Protein AF-A0A177QQ74-F1 (afdb_monomer_lite)

Secondary structure (DSSP, 8-state):
-HHHHHHHHHHHHHHHHHHHHHHHHHHHHHHHHHHHHHHHHHHHHHT------EEE-TT--EEEGGG--

Sequence (69 aa):
MNHELYRNARMQSDFFCEQFHKMLRRLIVTLAIILLLILSIIYMVLFEPGRDYYCTTTTGKIIPMGVIT

Structure (mmCIF, N/CA/C/O backbone):
data_AF-A0A177QQ74-F1
#
_entry.id   AF-A0A177QQ74-F1
#
loop_
_atom_site.group_PDB
_atom_site.id
_atom_site.type_symbol
_atom_site.label_atom_id
_atom_site.label_alt_id
_atom_site.label_comp_id
_atom_site.label_asym_id
_atom_site.label_entity_id
_atom_site.label_seq_id
_atom_site.pdbx_PDB_ins_code
_atom_site.Cartn_x
_atom_site.Cartn_y
_atom_site.Cartn_z
_atom_site.occupancy
_atom_site.B_iso_or_equiv
_atom_site.auth_seq_id
_atom_site.auth_comp_id
_atom_site.auth_asym_id
_atom_site.auth_atom_id
_atom_site.pdbx_PDB_model_num
ATOM 1 N N . MET A 1 1 ? 35.588 -4.121 -35.946 1.00 59.03 1 MET A N 1
ATOM 2 C CA . MET A 1 1 ? 35.732 -4.147 -34.473 1.00 59.03 1 MET A CA 1
ATOM 3 C C . MET A 1 1 ? 34.805 -3.169 -33.736 1.00 59.03 1 MET A C 1
ATOM 5 O O . MET A 1 1 ? 34.440 -3.464 -32.612 1.00 59.03 1 MET A O 1
ATOM 9 N N . ASN A 1 2 ? 34.346 -2.064 -34.349 1.00 59.22 2 ASN A N 1
ATOM 10 C CA . ASN A 1 2 ? 33.468 -1.089 -33.670 1.00 59.22 2 ASN A CA 1
ATOM 11 C C . ASN A 1 2 ? 31.980 -1.493 -33.588 1.00 59.22 2 ASN A C 1
ATOM 13 O O . ASN A 1 2 ? 31.289 -1.061 -32.674 1.00 59.22 2 ASN A O 1
ATOM 17 N N . HIS A 1 3 ? 31.477 -2.344 -34.490 1.00 58.50 3 HIS A N 1
ATOM 18 C CA . HIS A 1 3 ? 30.062 -2.758 -34.488 1.00 58.50 3 HIS A CA 1
ATOM 19 C C . HIS A 1 3 ? 29.666 -3.656 -33.300 1.00 58.50 3 HIS A C 1
ATOM 21 O O . HIS A 1 3 ? 28.512 -3.632 -32.876 1.00 58.50 3 HIS A O 1
ATOM 27 N N . GLU A 1 4 ? 30.616 -4.404 -32.737 1.00 63.06 4 GLU A N 1
ATOM 28 C CA . GLU A 1 4 ? 30.409 -5.297 -31.585 1.00 63.06 4 GLU A CA 1
ATOM 29 C C . GLU A 1 4 ? 30.067 -4.502 -30.308 1.00 63.06 4 GLU A C 1
ATOM 31 O O . GLU A 1 4 ? 29.162 -4.860 -29.554 1.00 63.06 4 GLU A O 1
ATOM 36 N N . LEU A 1 5 ? 30.734 -3.360 -30.105 1.00 65.06 5 LEU A N 1
ATOM 37 C CA . LEU A 1 5 ? 30.569 -2.506 -28.923 1.00 65.06 5 LEU A CA 1
ATOM 38 C C . LEU A 1 5 ? 29.180 -1.860 -28.862 1.00 65.06 5 LEU A C 1
ATOM 40 O O . LEU A 1 5 ? 28.538 -1.871 -27.813 1.00 65.06 5 LEU A O 1
ATOM 44 N N . TYR A 1 6 ? 28.682 -1.357 -29.996 1.00 64.75 6 TYR A N 1
ATOM 4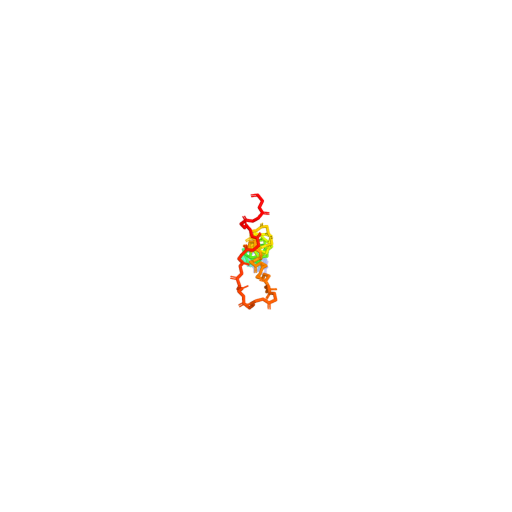5 C CA . TYR A 1 6 ? 27.337 -0.776 -30.069 1.00 64.75 6 TYR A CA 1
ATOM 46 C C . TYR A 1 6 ? 26.245 -1.807 -29.788 1.00 64.75 6 TYR A C 1
ATOM 48 O O . TYR A 1 6 ? 25.230 -1.482 -29.171 1.00 64.75 6 TYR A O 1
ATOM 56 N N . ARG A 1 7 ? 26.448 -3.055 -30.216 1.00 63.38 7 ARG A N 1
ATOM 57 C CA . ARG A 1 7 ? 25.474 -4.129 -30.021 1.00 63.38 7 ARG A CA 1
ATOM 58 C C . ARG A 1 7 ? 25.395 -4.551 -28.552 1.00 63.38 7 ARG A C 1
ATOM 60 O O . ARG A 1 7 ? 24.294 -4.682 -28.022 1.00 63.38 7 ARG A O 1
ATOM 67 N N . ASN A 1 8 ? 26.543 -4.649 -27.884 1.00 67.19 8 ASN A N 1
ATOM 68 C CA . ASN A 1 8 ? 26.623 -4.973 -26.458 1.00 67.19 8 ASN A CA 1
ATOM 69 C C . ASN A 1 8 ? 26.068 -3.848 -25.570 1.00 67.19 8 ASN A C 1
ATOM 71 O O . ASN A 1 8 ? 25.336 -4.125 -24.620 1.00 67.19 8 ASN A O 1
ATOM 75 N N . ALA A 1 9 ? 26.338 -2.583 -25.910 1.00 65.31 9 ALA A N 1
ATOM 76 C CA . ALA A 1 9 ? 25.797 -1.433 -25.184 1.00 65.31 9 ALA A CA 1
ATOM 77 C C . ALA A 1 9 ? 24.260 -1.353 -25.268 1.00 65.31 9 ALA A C 1
ATOM 79 O O . ALA A 1 9 ? 23.594 -1.066 -24.274 1.00 65.31 9 ALA A O 1
ATOM 80 N N . ARG A 1 10 ? 23.680 -1.664 -26.436 1.00 65.06 10 ARG A N 1
ATOM 81 C CA . ARG A 1 10 ? 22.219 -1.708 -26.617 1.00 65.06 10 ARG A CA 1
ATOM 82 C C . ARG A 1 10 ? 21.576 -2.837 -25.816 1.00 65.06 10 ARG A C 1
ATOM 84 O O . ARG A 1 10 ? 20.586 -2.603 -25.132 1.00 65.06 10 ARG A O 1
ATOM 91 N N . MET A 1 11 ? 22.180 -4.027 -25.844 1.00 66.62 11 MET A N 1
ATOM 92 C CA . MET A 1 11 ? 21.699 -5.174 -25.071 1.00 66.62 11 MET A CA 1
ATOM 93 C C . MET A 1 11 ? 21.712 -4.901 -23.564 1.00 66.62 11 MET A C 1
ATOM 95 O O . MET A 1 11 ? 20.745 -5.238 -22.892 1.00 66.62 11 MET A O 1
ATOM 99 N N . GLN A 1 12 ? 22.748 -4.247 -23.025 1.00 65.19 12 GLN A N 1
ATOM 100 C CA . GLN A 1 12 ? 22.780 -3.878 -21.603 1.00 65.19 12 GLN A CA 1
ATOM 101 C C . GLN A 1 12 ? 21.702 -2.858 -21.222 1.00 65.19 12 GLN A C 1
ATOM 103 O O . GLN A 1 12 ? 21.091 -2.999 -20.164 1.00 65.19 12 GLN A O 1
ATOM 108 N N . SER A 1 13 ? 21.451 -1.856 -22.067 1.00 63.09 13 SER A N 1
ATOM 109 C CA . SER A 1 13 ? 20.419 -0.844 -21.813 1.00 63.09 13 SER A CA 1
ATOM 110 C C . SER A 1 13 ? 19.011 -1.449 -21.786 1.00 63.09 13 SER A C 1
ATOM 112 O O . SER A 1 13 ? 18.232 -1.139 -20.884 1.00 63.09 13 SER A O 1
ATOM 114 N N . ASP A 1 14 ? 18.693 -2.335 -22.733 1.00 67.50 14 ASP A N 1
ATOM 115 C CA . ASP A 1 14 ? 17.390 -3.011 -22.784 1.00 67.50 14 ASP A CA 1
ATOM 116 C C . ASP A 1 14 ? 17.203 -3.960 -21.591 1.00 67.50 14 ASP A C 1
ATOM 118 O O . ASP A 1 14 ? 16.151 -3.958 -20.947 1.00 67.50 14 ASP A O 1
ATOM 122 N N . PHE A 1 15 ? 18.256 -4.693 -21.215 1.00 65.31 15 PHE A N 1
ATOM 123 C CA . PHE A 1 15 ? 18.228 -5.594 -20.062 1.00 65.31 15 PHE A CA 1
ATOM 124 C C . PHE A 1 15 ? 17.999 -4.844 -18.742 1.00 65.31 15 PHE A C 1
ATOM 126 O O . PHE A 1 15 ? 17.216 -5.279 -17.893 1.00 65.31 15 PHE A O 1
ATOM 133 N N . PHE A 1 16 ? 18.639 -3.681 -18.579 1.00 65.31 16 PHE A N 1
ATOM 134 C CA . PHE A 1 16 ? 18.419 -2.811 -17.425 1.00 65.31 16 PHE A CA 1
ATOM 135 C C . PHE A 1 16 ? 16.971 -2.321 -17.364 1.00 65.31 16 PHE A C 1
ATOM 137 O O . PHE A 1 16 ? 16.350 -2.362 -16.301 1.00 65.31 16 PHE A O 1
ATOM 144 N N . CYS A 1 17 ? 16.408 -1.902 -18.496 1.00 69.31 17 CYS A N 1
ATOM 145 C CA . CYS A 1 17 ? 15.053 -1.370 -18.557 1.00 69.31 17 CYS A CA 1
ATOM 146 C C . CYS A 1 17 ? 14.003 -2.424 -18.159 1.00 69.31 17 CYS A C 1
ATOM 148 O O . CYS A 1 17 ? 13.126 -2.150 -17.335 1.00 69.31 17 CYS A O 1
ATOM 150 N N . GLU A 1 18 ? 14.114 -3.656 -18.660 1.00 74.00 18 GLU A N 1
ATOM 151 C CA . GLU A 1 18 ? 13.197 -4.746 -18.293 1.00 74.00 18 GLU A CA 1
ATOM 152 C C . GLU A 1 18 ? 13.303 -5.134 -16.813 1.00 74.00 18 GLU A C 1
ATOM 154 O O . GLU A 1 18 ? 12.290 -5.335 -16.128 1.00 74.00 18 GLU A O 1
ATOM 159 N N . GLN A 1 19 ? 14.526 -5.204 -16.283 1.00 73.75 19 GLN A N 1
ATOM 160 C CA . GLN A 1 19 ? 14.753 -5.562 -14.888 1.00 73.75 19 GLN A CA 1
ATOM 161 C C . GLN A 1 19 ? 14.218 -4.485 -13.934 1.00 73.75 19 GLN A C 1
ATOM 163 O O . GLN A 1 19 ? 13.621 -4.820 -12.903 1.00 73.75 19 GLN A O 1
ATOM 168 N N . PHE A 1 20 ? 14.338 -3.209 -14.311 1.00 77.38 20 PHE A N 1
ATOM 169 C CA . PHE A 1 20 ? 13.763 -2.086 -13.576 1.00 77.38 20 PHE A CA 1
ATOM 170 C C . PHE A 1 20 ? 12.240 -2.178 -13.484 1.00 77.38 20 PHE A C 1
ATOM 172 O O . PHE A 1 20 ? 11.702 -2.054 -12.388 1.00 77.38 20 PHE A O 1
ATOM 179 N N . HIS A 1 21 ? 11.529 -2.483 -14.573 1.00 80.25 21 HIS A N 1
ATOM 180 C CA . HIS A 1 21 ? 10.066 -2.628 -14.535 1.00 80.25 21 HIS A CA 1
ATOM 181 C C . HIS A 1 21 ? 9.616 -3.780 -13.629 1.00 80.25 21 HIS A C 1
ATOM 183 O O . HIS A 1 21 ? 8.628 -3.666 -12.897 1.00 80.25 21 HIS A O 1
ATOM 189 N N . LYS A 1 22 ? 10.359 -4.892 -13.632 1.00 82.94 22 LYS A N 1
ATOM 190 C CA . LYS A 1 22 ? 10.073 -6.042 -12.767 1.00 82.94 22 LYS A CA 1
ATOM 191 C C . LYS A 1 22 ? 10.319 -5.719 -11.293 1.00 82.94 22 LYS A C 1
ATOM 193 O O . LYS A 1 22 ? 9.517 -6.121 -10.447 1.00 82.94 22 LYS A O 1
ATOM 198 N N . MET A 1 23 ? 11.386 -4.982 -10.980 1.00 83.44 23 MET A N 1
ATOM 199 C CA . MET A 1 23 ? 11.634 -4.480 -9.626 1.00 83.44 23 MET A CA 1
ATOM 200 C C . MET A 1 23 ? 10.579 -3.462 -9.196 1.00 83.44 23 MET A C 1
ATOM 202 O O . MET A 1 23 ? 10.042 -3.588 -8.101 1.00 83.44 23 MET A O 1
ATOM 206 N N . LEU A 1 24 ? 10.221 -2.518 -10.065 1.00 87.62 24 LEU A N 1
ATOM 207 C CA . LEU A 1 24 ? 9.229 -1.485 -9.783 1.00 87.62 24 LEU A CA 1
ATOM 208 C C . LEU A 1 24 ? 7.859 -2.102 -9.485 1.00 87.62 24 LEU A C 1
ATOM 210 O O . LEU A 1 24 ? 7.215 -1.734 -8.507 1.00 87.62 24 LEU A O 1
ATOM 214 N N . ARG A 1 25 ? 7.445 -3.122 -10.250 1.00 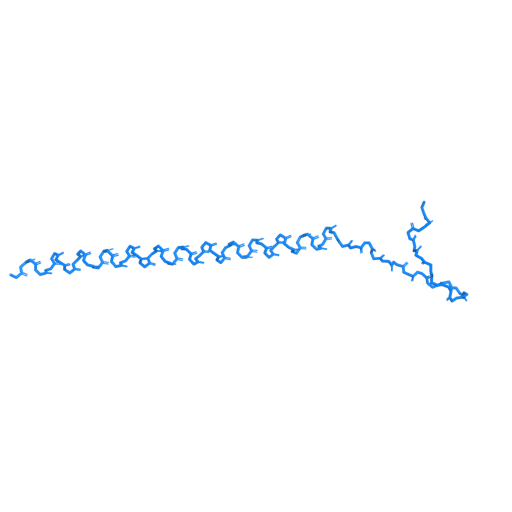89.69 25 ARG A N 1
ATOM 215 C CA . ARG A 1 25 ? 6.210 -3.868 -9.970 1.00 89.69 25 ARG A CA 1
ATOM 216 C C . ARG A 1 25 ? 6.261 -4.550 -8.602 1.00 89.69 25 ARG A C 1
ATOM 218 O O . ARG A 1 25 ? 5.288 -4.472 -7.863 1.00 89.69 25 ARG A O 1
ATOM 225 N N . ARG A 1 26 ? 7.379 -5.191 -8.243 1.00 92.25 26 ARG A N 1
ATOM 226 C CA . ARG A 1 26 ? 7.545 -5.805 -6.912 1.00 92.25 26 ARG A CA 1
ATOM 227 C C . ARG A 1 26 ?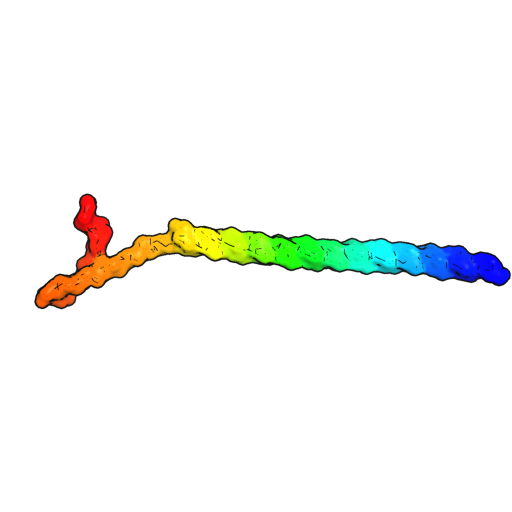 7.484 -4.761 -5.801 1.00 92.25 26 ARG A C 1
ATOM 229 O O . ARG A 1 26 ? 6.810 -4.994 -4.808 1.00 92.25 26 ARG A O 1
ATOM 236 N N . LEU A 1 27 ? 8.126 -3.610 -5.994 1.00 91.94 27 LEU A N 1
ATOM 237 C CA . LEU A 1 27 ? 8.105 -2.499 -5.047 1.00 91.94 27 LEU A CA 1
ATOM 238 C C . LEU A 1 27 ? 6.674 -1.991 -4.818 1.00 91.94 27 LEU A C 1
ATOM 240 O O . LEU A 1 27 ? 6.250 -1.861 -3.674 1.00 91.94 27 LEU A O 1
ATOM 244 N N . ILE A 1 28 ? 5.917 -1.772 -5.897 1.00 93.94 28 ILE A N 1
ATOM 245 C CA . ILE A 1 28 ? 4.518 -1.327 -5.837 1.00 93.94 28 ILE A CA 1
ATOM 246 C C . ILE A 1 28 ? 3.647 -2.355 -5.109 1.00 93.94 28 ILE A C 1
ATOM 248 O O . ILE A 1 28 ? 2.844 -1.977 -4.262 1.00 93.94 28 ILE A O 1
ATOM 252 N N . VAL A 1 29 ? 3.819 -3.649 -5.398 1.00 95.88 29 VAL A N 1
ATOM 253 C CA . VAL A 1 29 ? 3.077 -4.725 -4.720 1.00 95.88 29 VAL A CA 1
ATOM 254 C C . VAL A 1 29 ? 3.386 -4.736 -3.223 1.00 95.88 29 VAL A C 1
ATOM 256 O O . VAL A 1 29 ? 2.462 -4.771 -2.415 1.00 95.88 29 VAL A O 1
ATOM 259 N N . THR A 1 30 ? 4.660 -4.649 -2.835 1.00 94.94 30 THR A N 1
ATOM 260 C CA . THR A 1 30 ? 5.054 -4.585 -1.421 1.00 94.94 30 THR A CA 1
ATOM 261 C C . THR A 1 30 ? 4.468 -3.354 -0.732 1.00 94.94 30 THR A C 1
ATOM 263 O O . THR A 1 30 ? 3.929 -3.468 0.366 1.00 94.94 30 THR A O 1
ATOM 266 N N . LEU A 1 31 ? 4.518 -2.189 -1.381 1.00 96.19 31 LEU A N 1
ATOM 267 C CA . LEU A 1 31 ? 3.940 -0.954 -0.853 1.00 96.19 31 LEU A CA 1
ATOM 268 C C . LEU A 1 31 ? 2.423 -1.088 -0.649 1.00 96.19 31 LEU A C 1
ATOM 270 O O . LEU A 1 31 ? 1.905 -0.697 0.395 1.00 96.19 31 LEU A O 1
ATOM 274 N N . ALA A 1 32 ? 1.722 -1.688 -1.613 1.00 96.56 32 ALA A N 1
ATOM 275 C CA . ALA A 1 32 ? 0.288 -1.940 -1.523 1.00 96.56 32 ALA A CA 1
ATOM 27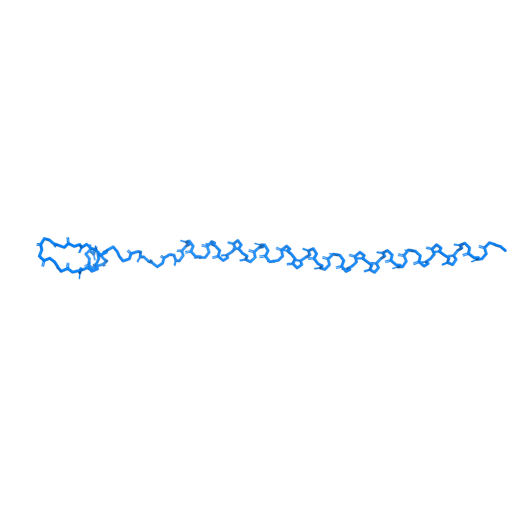6 C C . ALA A 1 32 ? -0.058 -2.886 -0.362 1.00 96.56 32 ALA A C 1
ATOM 278 O O . ALA A 1 32 ? -1.014 -2.628 0.365 1.00 96.56 32 ALA A O 1
ATOM 279 N N . ILE A 1 33 ? 0.736 -3.941 -0.142 1.00 97.31 33 ILE A N 1
ATOM 280 C CA . ILE A 1 33 ? 0.553 -4.868 0.987 1.00 97.31 33 ILE A CA 1
ATOM 281 C C . ILE A 1 33 ? 0.715 -4.138 2.323 1.00 97.31 33 ILE A C 1
ATOM 283 O O . ILE A 1 33 ? -0.130 -4.291 3.200 1.00 97.31 33 ILE A O 1
ATOM 287 N N . ILE A 1 34 ? 1.764 -3.323 2.476 1.00 96.81 34 ILE A N 1
ATOM 288 C CA . ILE A 1 34 ? 1.996 -2.544 3.703 1.00 96.81 34 ILE A CA 1
ATOM 289 C C . ILE A 1 34 ? 0.810 -1.611 3.972 1.00 96.81 34 ILE A C 1
ATOM 291 O O . ILE A 1 34 ? 0.313 -1.551 5.094 1.00 96.81 34 ILE A O 1
ATOM 295 N N . LEU A 1 35 ? 0.320 -0.922 2.939 1.00 96.94 35 LEU A N 1
ATOM 296 C CA . LEU A 1 35 ? -0.808 -0.003 3.055 1.00 96.94 35 LEU A CA 1
ATOM 297 C C . LEU A 1 35 ? -2.100 -0.730 3.456 1.00 96.94 35 LEU A C 1
ATOM 299 O O . LEU A 1 35 ? -2.799 -0.279 4.362 1.00 96.94 35 LEU A O 1
ATOM 303 N N . LEU A 1 36 ? -2.393 -1.878 2.838 1.00 97.19 36 LEU A N 1
ATOM 304 C CA . LEU A 1 36 ? -3.532 -2.721 3.212 1.00 97.19 36 LEU A CA 1
ATOM 305 C C . LEU A 1 36 ? -3.440 -3.198 4.663 1.00 97.19 36 LEU A C 1
ATOM 307 O O . LEU A 1 36 ? -4.444 -3.199 5.371 1.00 97.19 36 LEU A O 1
ATOM 311 N N . LEU A 1 37 ? -2.243 -3.570 5.118 1.00 97.00 37 LEU A N 1
ATOM 312 C CA . LEU A 1 37 ? -2.026 -4.045 6.481 1.00 97.00 37 LEU A CA 1
ATOM 313 C C . LEU A 1 37 ? -2.297 -2.936 7.506 1.00 97.00 37 LEU A C 1
ATOM 315 O O . LEU A 1 37 ? -2.979 -3.169 8.501 1.00 97.00 37 LEU A O 1
ATOM 319 N N . ILE A 1 38 ? -1.841 -1.713 7.223 1.00 96.12 38 ILE A N 1
ATOM 320 C CA . ILE A 1 38 ? -2.127 -0.532 8.049 1.00 96.12 38 ILE A CA 1
ATOM 321 C C . ILE A 1 38 ? -3.635 -0.267 8.102 1.00 96.12 38 ILE A C 1
ATOM 323 O O . ILE A 1 38 ? -4.189 -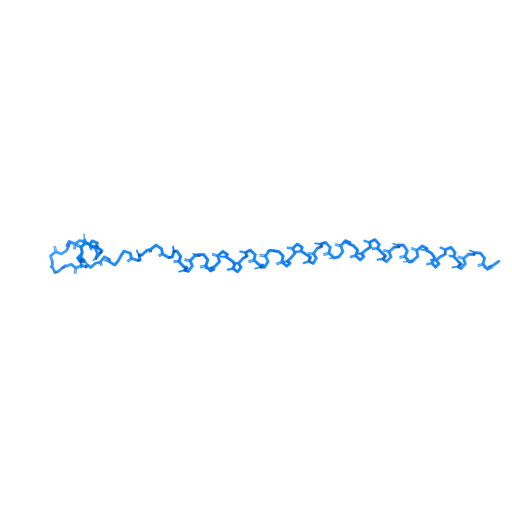0.134 9.191 1.00 96.12 38 ILE A O 1
ATOM 327 N N . LEU A 1 39 ? -4.314 -0.236 6.951 1.00 96.19 39 LEU A N 1
ATOM 328 C CA . LEU A 1 39 ? -5.765 -0.025 6.897 1.00 96.19 39 LEU A CA 1
ATOM 329 C C . LEU A 1 39 ? -6.535 -1.106 7.659 1.00 96.19 39 LEU A C 1
ATOM 331 O O . LEU A 1 39 ? -7.497 -0.789 8.352 1.00 96.19 39 LEU A O 1
ATOM 335 N N . SER A 1 40 ? -6.099 -2.363 7.573 1.00 94.56 40 SER A N 1
ATOM 336 C CA . SER A 1 40 ? -6.711 -3.472 8.305 1.00 94.56 40 SER A CA 1
ATOM 337 C C . SER A 1 40 ? -6.583 -3.303 9.816 1.00 94.56 40 SER A C 1
ATOM 339 O O . SER A 1 40 ? -7.546 -3.557 10.535 1.00 94.56 40 SER A O 1
ATOM 341 N N . ILE A 1 41 ? -5.417 -2.875 10.309 1.00 92.75 41 ILE A N 1
ATOM 342 C CA . ILE A 1 41 ? -5.207 -2.618 11.740 1.00 92.75 41 ILE A CA 1
ATOM 343 C C . ILE A 1 41 ? -6.078 -1.447 12.190 1.00 92.75 41 ILE A C 1
ATOM 345 O O . ILE A 1 41 ? -6.770 -1.553 13.195 1.00 92.75 41 ILE A O 1
ATOM 349 N N . ILE A 1 42 ? -6.091 -0.353 11.424 1.00 93.19 42 ILE A N 1
ATOM 350 C CA . ILE A 1 42 ? -6.938 0.812 11.699 1.00 93.19 42 ILE A CA 1
ATOM 351 C C . ILE A 1 42 ? -8.406 0.388 11.772 1.00 93.19 42 ILE A C 1
ATOM 353 O O . ILE A 1 42 ? -9.085 0.721 12.736 1.00 93.19 42 ILE A O 1
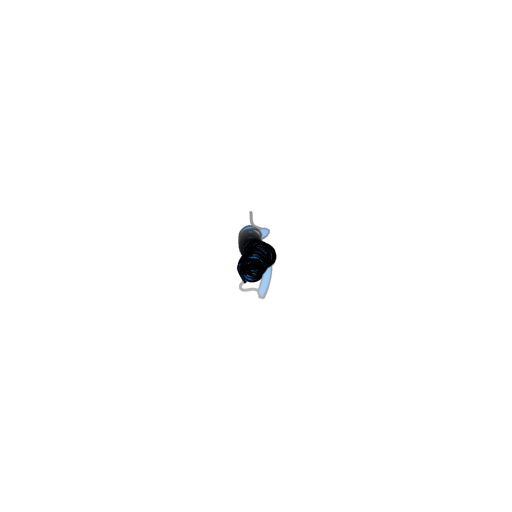ATOM 357 N N . TYR A 1 43 ? -8.889 -0.391 10.803 1.00 90.44 43 TYR A N 1
ATOM 358 C CA . TYR A 1 43 ? -10.251 -0.916 10.811 1.00 90.44 43 TYR A CA 1
ATOM 359 C C . TYR A 1 43 ? -10.522 -1.762 12.058 1.00 90.44 43 TYR A C 1
ATOM 361 O O . TYR A 1 43 ? -11.520 -1.551 12.733 1.00 90.44 43 TYR A O 1
ATOM 369 N N . MET A 1 44 ? -9.619 -2.677 12.410 1.00 85.94 44 MET A N 1
ATOM 370 C CA . MET A 1 44 ? -9.777 -3.521 13.594 1.00 85.94 44 MET A CA 1
ATOM 371 C C . MET A 1 44 ? -9.842 -2.703 14.894 1.00 85.94 44 MET A C 1
ATOM 373 O O . MET A 1 44 ? -10.607 -3.054 15.784 1.00 85.94 44 MET A O 1
ATOM 377 N N . VAL A 1 45 ? -9.080 -1.611 14.986 1.00 86.62 45 VAL A N 1
ATOM 378 C CA . VAL A 1 45 ? -9.088 -0.703 16.144 1.00 86.62 45 VAL A CA 1
ATOM 379 C C . VAL A 1 45 ? -10.350 0.166 16.176 1.00 86.62 45 VAL A C 1
ATOM 381 O O . VAL A 1 45 ? -10.936 0.354 17.236 1.00 86.62 45 VAL A O 1
ATOM 384 N N . LEU A 1 46 ? -10.791 0.709 15.036 1.00 82.94 46 LEU A N 1
ATOM 385 C CA . LEU A 1 46 ? -11.997 1.548 14.986 1.00 82.94 46 LEU A CA 1
ATOM 386 C C . LEU A 1 46 ? -13.276 0.740 15.208 1.00 82.94 46 LEU A C 1
ATOM 388 O O . LEU A 1 46 ? -14.214 1.232 15.829 1.00 82.94 46 LEU A O 1
ATOM 392 N N . PHE A 1 47 ? -13.317 -0.477 14.677 1.00 74.94 47 PHE A N 1
ATOM 393 C CA . PHE A 1 47 ? -14.448 -1.389 14.777 1.00 74.94 47 PHE A CA 1
ATOM 394 C C . PHE A 1 47 ? -14.204 -2.458 15.836 1.00 74.94 47 PHE A C 1
ATOM 396 O O . PHE A 1 47 ? -14.678 -3.582 15.675 1.00 74.94 47 PHE A O 1
ATOM 403 N N . GLU A 1 48 ? -13.468 -2.129 16.903 1.00 65.94 48 GLU A N 1
ATOM 404 C CA . GLU A 1 48 ? -13.353 -3.023 18.047 1.00 65.94 48 GLU A CA 1
ATOM 405 C C . GLU A 1 48 ? -14.784 -3.278 18.552 1.00 65.94 48 GLU A C 1
ATOM 407 O O . GLU A 1 48 ? -15.445 -2.331 19.000 1.00 65.94 48 GLU A O 1
ATOM 412 N N . PRO A 1 49 ? -15.329 -4.504 18.385 1.00 60.62 49 PRO A N 1
ATOM 413 C CA . PRO A 1 49 ? -16.692 -4.793 18.795 1.00 60.62 49 PRO A CA 1
ATOM 414 C C . PRO A 1 49 ? -16.736 -4.496 20.282 1.00 60.62 49 PRO A C 1
ATOM 416 O O . PRO A 1 49 ? -15.910 -5.035 21.024 1.00 60.62 49 PRO A O 1
ATOM 419 N N . GLY A 1 50 ? -17.609 -3.552 20.662 1.00 58.47 50 GLY A N 1
ATOM 420 C CA . GLY A 1 50 ? -17.657 -2.979 22.001 1.00 58.47 50 GLY A CA 1
ATOM 421 C C . GLY A 1 50 ? -17.451 -4.093 23.002 1.00 58.47 50 GLY A C 1
ATOM 422 O O . GLY A 1 50 ? -18.248 -5.026 23.024 1.00 58.47 50 GLY A O 1
ATOM 423 N N . ARG A 1 51 ? -16.309 -4.057 23.705 1.00 55.84 51 ARG A N 1
ATOM 424 C CA . ARG A 1 51 ? -15.921 -5.114 24.638 1.00 55.84 51 ARG A CA 1
ATOM 425 C C . ARG A 1 51 ? -17.146 -5.368 25.494 1.00 55.84 51 ARG A C 1
ATOM 427 O O . ARG A 1 51 ? -17.570 -4.456 26.202 1.00 55.84 51 ARG A O 1
ATOM 434 N N . ASP A 1 52 ? -17.745 -6.550 25.361 1.00 56.69 52 ASP A N 1
ATOM 435 C CA . ASP A 1 52 ? -18.859 -6.948 26.204 1.00 56.69 52 ASP A CA 1
ATOM 436 C C . ASP A 1 52 ? -18.278 -7.042 27.609 1.00 56.69 52 ASP A C 1
ATOM 438 O O . ASP A 1 52 ? -17.709 -8.053 28.025 1.00 56.69 52 ASP A O 1
ATOM 442 N N . TYR A 1 53 ? -18.299 -5.913 28.312 1.00 54.81 53 TYR A N 1
ATOM 443 C CA . TYR A 1 53 ? -17.921 -5.831 29.699 1.00 54.81 53 TYR A CA 1
ATOM 444 C C . TYR A 1 53 ? -18.996 -6.625 30.427 1.00 54.81 53 TYR A C 1
ATOM 446 O O . TYR A 1 53 ? -20.101 -6.157 30.686 1.00 54.81 53 TYR A O 1
ATOM 454 N N . TYR A 1 54 ? -18.701 -7.894 30.663 1.00 55.31 54 TYR A N 1
ATOM 455 C CA . TYR A 1 54 ? -19.514 -8.756 31.487 1.00 55.31 54 TYR A CA 1
ATOM 456 C C . TYR A 1 54 ? -19.253 -8.359 32.935 1.00 55.31 54 TYR A C 1
ATOM 458 O O . TYR A 1 54 ? -18.237 -8.731 33.523 1.00 55.31 54 TYR A O 1
ATOM 466 N N . CYS A 1 55 ? -20.147 -7.562 33.513 1.00 57.91 55 CYS A N 1
ATOM 467 C CA . CYS A 1 55 ? -20.104 -7.301 34.942 1.00 57.91 55 CYS A CA 1
ATOM 468 C C . CYS A 1 55 ? -20.662 -8.520 35.677 1.00 57.91 55 CYS A C 1
ATOM 470 O O . CYS A 1 55 ? -21.782 -8.962 35.415 1.00 57.91 55 CYS A O 1
ATOM 472 N N . THR A 1 56 ? -19.875 -9.073 36.598 1.00 57.44 56 THR A N 1
ATOM 473 C CA . THR A 1 56 ? -20.348 -10.098 37.525 1.00 57.44 56 THR A CA 1
ATOM 474 C C . THR A 1 56 ? -21.029 -9.391 38.691 1.00 57.44 56 THR A C 1
ATOM 476 O O . THR A 1 56 ? -20.412 -8.632 39.437 1.00 57.44 56 THR A O 1
ATOM 479 N N . THR A 1 57 ? -22.336 -9.585 38.848 1.00 60.28 57 THR A N 1
ATOM 480 C CA . THR A 1 57 ? -23.011 -9.150 40.074 1.00 60.28 57 THR A CA 1
ATOM 481 C C . THR A 1 57 ? -22.628 -10.095 41.215 1.00 60.28 57 THR A C 1
ATOM 483 O O . THR A 1 57 ? -22.284 -11.256 40.986 1.00 60.28 57 THR A O 1
ATOM 486 N N . THR A 1 58 ? -22.747 -9.653 42.469 1.00 62.12 58 THR A N 1
ATOM 487 C CA . THR A 1 58 ? -22.554 -10.496 43.673 1.00 62.12 58 THR A CA 1
ATOM 488 C C . THR A 1 58 ? -23.483 -11.720 43.731 1.00 62.12 58 THR A C 1
ATOM 490 O O . THR A 1 58 ? -23.322 -12.589 44.582 1.00 62.12 58 THR A O 1
ATOM 493 N N . THR A 1 59 ? -24.438 -11.809 42.803 1.00 62.78 59 THR A N 1
ATOM 494 C CA . THR A 1 59 ? -25.381 -12.910 42.584 1.00 62.78 59 THR A CA 1
ATOM 495 C C . THR A 1 59 ? -24.994 -13.852 41.433 1.00 62.78 59 THR A C 1
ATOM 497 O O . THR A 1 59 ? -25.767 -14.747 41.101 1.00 62.78 59 THR A O 1
ATOM 500 N N . GLY A 1 60 ? -23.818 -13.683 40.814 1.00 57.41 60 GLY A N 1
ATOM 501 C CA . GLY A 1 60 ? -23.289 -14.594 39.790 1.00 57.41 60 GLY A CA 1
ATOM 502 C C . GLY A 1 60 ? -23.993 -14.524 38.431 1.00 57.41 60 GLY A C 1
ATOM 503 O O . GLY A 1 60 ? -23.795 -15.407 37.598 1.00 57.41 60 GLY A O 1
ATOM 504 N N . LYS A 1 61 ? -24.813 -13.495 38.179 1.00 54.94 61 LYS A N 1
ATOM 505 C CA . LYS A 1 61 ? -25.421 -13.276 36.863 1.00 54.94 61 LYS A CA 1
ATOM 506 C C . LYS A 1 61 ? -24.486 -12.449 35.991 1.00 54.94 61 LYS A C 1
ATOM 508 O O . LYS A 1 61 ? -24.028 -11.384 36.395 1.00 54.94 61 LYS A O 1
ATOM 513 N N . ILE A 1 62 ? -24.229 -12.962 34.794 1.00 58.53 62 ILE A N 1
ATOM 514 C CA . ILE A 1 62 ? -23.484 -12.279 33.742 1.00 58.53 62 ILE A CA 1
ATOM 515 C C . ILE A 1 62 ? -24.491 -11.418 32.977 1.00 58.53 62 ILE A C 1
ATOM 517 O O . ILE A 1 62 ? -25.409 -11.956 32.358 1.00 58.53 62 ILE A O 1
ATOM 521 N N . ILE A 1 63 ? -24.361 -10.095 33.065 1.00 61.41 63 ILE A N 1
ATOM 522 C CA . ILE A 1 63 ? -25.251 -9.146 32.382 1.00 61.41 63 ILE A CA 1
ATOM 523 C C . ILE A 1 63 ? -24.396 -8.301 31.427 1.00 61.41 63 ILE A C 1
ATOM 525 O O . ILE A 1 63 ? -23.327 -7.843 31.844 1.00 61.41 63 ILE A O 1
ATOM 529 N N . PRO A 1 64 ? -24.817 -8.093 30.165 1.00 58.59 64 PRO A N 1
ATOM 530 C CA . PRO A 1 64 ? -24.120 -7.186 29.260 1.00 58.59 64 PRO A CA 1
ATOM 531 C C . PRO A 1 64 ? -24.248 -5.740 29.764 1.00 58.59 64 PRO A C 1
ATOM 533 O O . PRO A 1 64 ? -25.357 -5.228 29.925 1.00 58.59 64 PRO A O 1
ATOM 536 N N . MET A 1 65 ? -23.116 -5.066 29.995 1.00 57.44 65 MET A N 1
ATOM 537 C CA . MET A 1 65 ? -23.071 -3.680 30.497 1.00 57.44 65 MET A CA 1
ATOM 538 C C . MET A 1 65 ? -23.753 -2.666 29.556 1.00 57.44 65 MET A C 1
ATOM 540 O O . MET A 1 65 ? -24.163 -1.598 29.997 1.00 57.44 65 MET A O 1
ATOM 544 N N . GLY A 1 66 ? -23.931 -3.005 28.273 1.00 57.88 66 GLY A N 1
ATOM 545 C CA . GLY A 1 66 ? -24.546 -2.135 27.261 1.00 57.88 66 GLY A CA 1
ATOM 546 C C . GLY A 1 66 ? -26.067 -1.947 27.360 1.00 57.88 66 GLY A C 1
ATOM 547 O O . GLY A 1 66 ? -26.629 -1.213 26.558 1.00 57.88 66 GLY A O 1
ATOM 548 N N . VAL A 1 67 ? -26.749 -2.598 28.310 1.00 53.84 67 VAL A N 1
ATOM 549 C CA . VAL A 1 67 ? -28.212 -2.470 28.509 1.00 53.84 67 VAL A CA 1
ATOM 550 C C . VAL A 1 67 ? -28.565 -1.383 29.541 1.00 53.84 67 VAL A C 1
ATOM 552 O O . VAL A 1 67 ? -29.737 -1.123 29.797 1.00 53.84 67 VAL A O 1
ATOM 555 N N . ILE A 1 68 ? -27.561 -0.728 30.136 1.00 54.44 68 ILE A N 1
ATOM 556 C CA . ILE A 1 68 ? -27.738 0.293 31.177 1.00 54.44 68 ILE A CA 1
ATOM 557 C C . ILE A 1 68 ? -27.270 1.668 30.669 1.00 54.44 68 ILE A C 1
ATOM 559 O O . ILE A 1 68 ? -26.394 2.296 31.260 1.00 54.44 68 ILE A O 1
ATOM 563 N N . THR A 1 69 ? -27.840 2.132 29.559 1.00 45.06 69 THR A N 1
ATOM 564 C CA . THR A 1 69 ? -27.857 3.554 29.165 1.00 45.06 69 THR A CA 1
ATOM 565 C C . THR A 1 69 ? -29.211 3.899 28.588 1.00 45.06 69 THR A C 1
ATOM 567 O O . THR A 1 69 ? -29.702 3.077 27.783 1.00 45.06 69 THR A O 1
#

Radius of gyration: 29.99 Å; chains: 1; bounding box: 64×18×78 Å

pLDDT: mean 73.19, std 15.7, range [45.06, 97.31]

Foldseek 3Di:
DVVVVVVVVVVVVVVVVVVVVVVVVVVVVVVVVVVVVVVVVVCCVVPVPPPQPQDQDPVRDGDRPVVPD